Protein AF-A0A1Q6NM88-F1 (afdb_monomer_lite)

Radius of gyration: 22.65 Å; chains: 1; bounding box: 37×30×75 Å

Structure (mmCIF, N/CA/C/O backbone):
data_AF-A0A1Q6NM88-F1
#
_entry.id   AF-A0A1Q6NM88-F1
#
loop_
_atom_site.group_PDB
_atom_site.id
_atom_site.type_symbol
_atom_site.label_atom_id
_atom_site.label_alt_id
_atom_site.label_comp_id
_atom_site.label_asym_id
_atom_site.label_entity_id
_atom_site.label_seq_id
_atom_site.pdbx_PDB_ins_code
_atom_site.Cartn_x
_atom_site.Cartn_y
_atom_site.Cartn_z
_atom_site.occupancy
_atom_site.B_iso_or_equiv
_atom_site.auth_seq_id
_atom_site.auth_comp_id
_atom_site.auth_asym_id
_atom_site.auth_atom_id
_atom_site.pdbx_PDB_model_num
ATOM 1 N N . MET A 1 1 ? -10.545 11.711 -58.986 1.00 43.84 1 MET A N 1
ATOM 2 C CA . MET A 1 1 ? -9.332 12.213 -58.311 1.00 43.84 1 MET A CA 1
ATOM 3 C C . MET A 1 1 ? -8.684 11.013 -57.651 1.00 43.84 1 MET A C 1
ATOM 5 O O . MET A 1 1 ? -9.220 10.529 -56.665 1.00 43.84 1 MET A O 1
ATOM 9 N N . ALA A 1 2 ? -7.663 10.435 -58.279 1.00 48.69 2 ALA A N 1
ATOM 10 C CA . ALA A 1 2 ? -6.911 9.325 -57.704 1.00 48.69 2 ALA A CA 1
ATOM 11 C C . ALA A 1 2 ? -5.689 9.919 -56.998 1.00 48.69 2 ALA A C 1
ATOM 13 O O . ALA A 1 2 ? -5.037 10.795 -57.564 1.00 48.69 2 ALA A O 1
ATOM 14 N N . PHE A 1 3 ? -5.454 9.506 -55.753 1.00 45.25 3 PHE A N 1
ATOM 15 C CA . PHE A 1 3 ? -4.292 9.922 -54.975 1.00 45.25 3 PHE A CA 1
ATOM 16 C C . PHE A 1 3 ? -3.018 9.423 -55.668 1.00 45.25 3 PHE A C 1
ATOM 18 O O . PHE A 1 3 ? -2.878 8.229 -55.932 1.00 45.25 3 PHE A O 1
ATOM 25 N N . ASP A 1 4 ? -2.130 10.360 -55.990 1.00 56.09 4 ASP A N 1
ATOM 26 C CA . ASP A 1 4 ? -0.822 10.113 -56.587 1.00 56.09 4 ASP A CA 1
ATOM 27 C C . ASP A 1 4 ? 0.156 9.667 -55.490 1.00 56.09 4 ASP A C 1
ATOM 29 O O . ASP A 1 4 ? 0.462 10.413 -54.557 1.00 56.09 4 ASP A O 1
ATOM 33 N N . TRP A 1 5 ? 0.583 8.412 -55.573 1.00 47.09 5 TRP A N 1
ATOM 34 C CA . TRP A 1 5 ? 1.461 7.755 -54.609 1.00 47.09 5 TRP A CA 1
ATOM 35 C C . TRP A 1 5 ? 2.950 7.993 -54.908 1.00 47.09 5 TRP A C 1
ATOM 37 O O . TRP A 1 5 ? 3.785 7.700 -54.053 1.00 47.09 5 TRP A O 1
ATOM 47 N N . GLU A 1 6 ? 3.305 8.547 -56.073 1.00 53.25 6 GLU A N 1
ATOM 48 C CA . GLU A 1 6 ? 4.707 8.656 -56.502 1.00 53.25 6 GLU A CA 1
ATOM 49 C C . GLU A 1 6 ? 5.441 9.849 -55.865 1.00 53.25 6 GLU A C 1
ATOM 51 O O . GLU A 1 6 ? 6.661 9.819 -55.717 1.00 53.25 6 GLU A O 1
ATOM 56 N N . HIS A 1 7 ? 4.717 10.870 -55.395 1.00 50.09 7 HIS A N 1
ATOM 57 C CA . HIS A 1 7 ? 5.330 12.120 -54.923 1.00 50.09 7 HIS A CA 1
ATOM 58 C C . HIS A 1 7 ? 5.562 12.235 -53.404 1.00 50.09 7 HIS A C 1
ATOM 60 O O . HIS A 1 7 ? 6.208 13.188 -52.974 1.00 50.09 7 HIS A O 1
ATOM 66 N N . ASN A 1 8 ? 5.095 11.291 -52.575 1.00 46.47 8 ASN A N 1
ATOM 67 C CA . ASN A 1 8 ? 5.190 11.404 -51.102 1.00 46.47 8 ASN A CA 1
ATOM 68 C C . ASN A 1 8 ? 6.213 10.465 -50.434 1.00 46.47 8 ASN A C 1
ATOM 70 O O . ASN A 1 8 ? 6.366 10.483 -49.215 1.00 46.47 8 ASN A O 1
ATOM 74 N N . LEU A 1 9 ? 6.956 9.673 -51.213 1.00 49.78 9 LEU A N 1
ATOM 75 C CA . LEU A 1 9 ? 7.980 8.743 -50.709 1.00 49.78 9 LEU A CA 1
ATOM 76 C C . LEU A 1 9 ? 9.415 9.285 -50.872 1.00 49.78 9 LEU A C 1
ATOM 78 O O . LEU A 1 9 ? 10.373 8.526 -50.970 1.00 49.78 9 LEU A O 1
ATOM 82 N N . GLY A 1 10 ? 9.582 10.610 -50.906 1.00 47.00 10 GLY A N 1
ATOM 83 C CA . GLY A 1 10 ? 10.862 11.248 -51.229 1.00 47.00 10 GLY A CA 1
ATOM 84 C C . GLY A 1 10 ? 11.909 11.304 -50.110 1.00 47.00 10 GLY A C 1
ATOM 85 O O . GLY A 1 10 ? 13.062 11.594 -50.406 1.00 47.00 10 GLY A O 1
ATOM 86 N N . HIS A 1 11 ? 11.569 11.052 -48.839 1.00 45.12 11 HIS A N 1
ATOM 87 C CA . HIS A 1 11 ? 12.506 11.327 -47.730 1.00 45.12 11 HIS A CA 1
ATOM 88 C C . HIS A 1 11 ? 12.452 10.369 -46.534 1.00 45.12 11 HIS A C 1
ATOM 90 O O . HIS A 1 11 ? 12.962 10.688 -45.462 1.00 45.12 11 HIS A O 1
ATOM 96 N N . HIS A 1 12 ? 11.911 9.166 -46.699 1.00 46.38 12 HIS A N 1
ATOM 97 C CA . HIS A 1 12 ? 12.031 8.139 -45.670 1.00 46.38 12 HIS A CA 1
ATOM 98 C C . HIS A 1 12 ? 12.703 6.917 -46.282 1.00 46.38 12 HIS A C 1
ATOM 100 O O . HIS A 1 12 ? 12.124 6.258 -47.138 1.00 46.38 12 HIS A O 1
ATOM 106 N N . LYS A 1 13 ? 13.940 6.619 -45.860 1.00 48.19 13 LYS A N 1
ATOM 107 C CA . LYS A 1 13 ? 14.541 5.297 -46.062 1.00 48.19 13 LYS A CA 1
ATOM 108 C C . LYS A 1 13 ? 13.636 4.288 -45.362 1.00 48.19 13 LYS A C 1
ATOM 110 O O . LYS A 1 13 ? 13.771 4.059 -44.165 1.00 48.19 13 LYS A O 1
ATOM 115 N N . THR A 1 14 ? 12.676 3.752 -46.103 1.00 46.69 14 THR A N 1
ATOM 116 C CA . THR A 1 14 ? 11.708 2.792 -45.601 1.00 46.69 14 THR A CA 1
ATOM 117 C C . THR A 1 14 ? 12.459 1.503 -45.297 1.00 46.69 14 THR A C 1
ATOM 119 O O . THR A 1 14 ? 12.838 0.762 -46.202 1.00 46.69 14 THR A O 1
ATOM 122 N N . TYR A 1 15 ? 12.709 1.244 -44.016 1.00 48.69 15 TYR A N 1
ATOM 123 C CA . TYR A 1 15 ? 12.990 -0.106 -43.547 1.00 48.69 15 TYR A CA 1
ATOM 124 C C . TYR A 1 15 ? 11.697 -0.910 -43.720 1.00 48.69 15 TYR A C 1
ATOM 126 O O . TYR A 1 15 ? 10.848 -0.937 -42.836 1.00 48.69 15 TYR A O 1
ATOM 134 N N . ILE A 1 16 ? 11.505 -1.506 -44.900 1.00 50.78 16 ILE A N 1
ATOM 135 C CA . ILE A 1 16 ? 10.441 -2.487 -45.123 1.00 50.78 16 ILE A CA 1
ATOM 136 C C . ILE A 1 16 ? 10.981 -3.825 -44.623 1.00 50.78 16 ILE A C 1
ATOM 138 O O . ILE A 1 16 ? 11.694 -4.533 -45.331 1.00 50.78 16 ILE A O 1
ATOM 142 N N . GLY A 1 17 ? 10.689 -4.126 -43.366 1.00 58.56 17 GLY A N 1
ATOM 143 C CA . GLY A 1 17 ? 10.960 -5.405 -42.729 1.00 58.56 17 GLY A CA 1
ATOM 144 C C . GLY A 1 17 ? 10.157 -5.490 -41.442 1.00 58.56 17 GLY A C 1
ATOM 145 O O . GLY A 1 17 ? 9.979 -4.466 -40.775 1.00 58.56 17 GLY A O 1
ATOM 146 N N . ASP A 1 18 ? 9.662 -6.685 -41.123 1.00 57.59 18 ASP A N 1
ATOM 147 C CA . ASP A 1 18 ? 8.929 -6.946 -39.887 1.00 57.59 18 ASP A CA 1
ATOM 148 C C . ASP A 1 18 ? 9.727 -6.402 -38.696 1.00 57.59 18 ASP A C 1
ATOM 150 O O . ASP A 1 18 ? 10.872 -6.790 -38.459 1.00 57.59 18 ASP A O 1
ATOM 154 N N . GLN A 1 19 ? 9.139 -5.449 -37.977 1.00 52.50 19 GLN A N 1
ATOM 155 C CA . GLN A 1 19 ? 9.724 -4.907 -36.759 1.00 52.50 19 GLN A CA 1
ATOM 156 C C . GLN A 1 19 ? 9.223 -5.754 -35.594 1.00 52.50 19 GLN A C 1
ATOM 158 O O . GLN A 1 19 ? 8.031 -5.764 -35.287 1.00 52.50 19 GLN A O 1
ATOM 163 N N . THR A 1 20 ? 10.124 -6.474 -34.936 1.00 53.50 20 THR A N 1
ATOM 164 C CA . THR A 1 20 ? 9.821 -7.082 -33.641 1.00 53.50 20 THR A CA 1
ATOM 165 C C . THR A 1 20 ? 9.987 -6.009 -32.573 1.00 53.50 20 THR A C 1
ATOM 167 O O . THR A 1 20 ? 11.103 -5.636 -32.220 1.00 53.50 20 THR A O 1
ATOM 170 N N . LEU A 1 21 ? 8.865 -5.482 -32.091 1.00 40.69 21 LEU A N 1
ATOM 171 C CA . LEU A 1 21 ? 8.834 -4.651 -30.894 1.00 40.69 21 LEU A CA 1
ATOM 172 C C . LEU A 1 21 ? 8.980 -5.567 -29.677 1.00 40.69 21 LEU A C 1
ATOM 174 O O . LEU A 1 21 ? 8.228 -6.528 -29.523 1.00 40.69 21 LEU A O 1
ATOM 178 N N . TYR A 1 22 ? 9.943 -5.260 -28.819 1.00 35.41 22 TYR A N 1
ATOM 179 C CA . TYR A 1 22 ? 10.048 -5.849 -27.491 1.00 35.41 22 TYR A CA 1
ATOM 180 C C . TYR A 1 22 ? 9.454 -4.849 -26.504 1.00 35.41 22 TYR A C 1
ATOM 182 O O . TYR A 1 22 ? 9.759 -3.659 -26.586 1.00 35.41 22 TYR A O 1
ATOM 190 N N . ALA A 1 23 ? 8.597 -5.313 -25.595 1.00 31.55 23 ALA A N 1
ATOM 191 C CA . ALA A 1 23 ? 8.182 -4.483 -24.474 1.00 31.55 23 ALA A CA 1
ATOM 192 C C . ALA A 1 23 ? 9.422 -4.181 -23.619 1.00 31.55 23 ALA A C 1
ATOM 194 O O . ALA A 1 23 ? 10.122 -5.100 -23.189 1.00 31.55 23 ALA A O 1
ATOM 195 N N . TYR A 1 24 ? 9.715 -2.897 -23.442 1.00 36.69 24 TYR A N 1
ATOM 196 C CA . TYR A 1 24 ? 10.705 -2.410 -22.495 1.00 36.69 24 TYR A CA 1
ATOM 197 C C . TYR A 1 24 ? 9.939 -2.020 -21.236 1.00 36.69 24 TYR A C 1
ATOM 199 O O . TYR A 1 24 ? 9.094 -1.130 -21.291 1.00 36.69 24 TYR A O 1
ATOM 207 N N . PHE A 1 25 ? 10.178 -2.741 -20.147 1.00 47.09 25 PHE A N 1
ATOM 208 C CA . PHE A 1 25 ? 9.634 -2.402 -18.840 1.00 47.09 25 PHE A CA 1
ATOM 209 C C . PHE A 1 25 ? 10.744 -1.672 -18.091 1.00 47.09 25 PHE A C 1
ATOM 211 O O . PHE A 1 25 ? 11.815 -2.244 -17.881 1.00 47.09 25 PHE A O 1
ATOM 218 N N . GLU A 1 26 ? 10.521 -0.403 -17.758 1.00 52.62 26 GLU A N 1
ATOM 219 C CA . GLU A 1 26 ? 11.322 0.244 -16.722 1.00 52.62 26 GLU A CA 1
ATOM 220 C C . GLU A 1 26 ? 10.990 -0.418 -15.382 1.00 52.62 26 GLU A C 1
ATOM 222 O O . GLU A 1 26 ? 9.891 -0.945 -15.207 1.00 52.62 26 GLU A O 1
ATOM 227 N N . ASP A 1 27 ? 11.967 -0.469 -14.477 1.00 59.84 27 ASP A N 1
ATOM 228 C CA . ASP A 1 27 ? 11.880 -1.121 -13.165 1.00 59.84 27 ASP A CA 1
ATOM 229 C C . ASP A 1 27 ? 10.844 -0.401 -12.263 1.00 59.84 27 ASP A C 1
ATOM 231 O O . ASP A 1 27 ? 11.199 0.316 -11.330 1.00 59.84 27 ASP A O 1
ATOM 235 N N . GLY A 1 28 ? 9.553 -0.557 -12.558 1.00 69.31 28 GLY A N 1
ATOM 236 C CA . GLY A 1 28 ? 8.445 -0.049 -11.755 1.00 69.31 28 GLY A CA 1
ATOM 237 C C . GLY A 1 28 ? 8.198 -0.930 -10.531 1.00 69.31 28 GLY A C 1
ATOM 238 O O . GLY A 1 28 ? 8.380 -2.150 -10.570 1.00 69.31 28 GLY A O 1
ATOM 239 N N . PHE A 1 29 ? 7.767 -0.325 -9.424 1.00 83.62 29 PHE A N 1
ATOM 240 C CA . PHE A 1 29 ? 7.399 -1.071 -8.221 1.00 83.62 29 PHE A CA 1
ATOM 241 C C . PHE A 1 29 ? 5.922 -1.422 -8.271 1.00 83.62 29 PHE A C 1
ATOM 243 O O . PHE A 1 29 ? 5.076 -0.561 -8.474 1.00 83.62 29 PHE A O 1
ATOM 250 N N . THR A 1 30 ? 5.589 -2.682 -8.044 1.00 89.00 30 THR A N 1
ATOM 251 C CA . THR A 1 30 ? 4.203 -3.098 -7.860 1.00 89.00 30 THR A CA 1
ATOM 252 C C . THR A 1 30 ? 3.840 -2.979 -6.386 1.00 89.00 30 THR A C 1
ATOM 254 O O . THR A 1 30 ? 4.553 -3.484 -5.524 1.00 89.00 30 THR A O 1
ATOM 257 N N . VAL A 1 31 ? 2.730 -2.314 -6.089 1.00 91.31 31 VAL A N 1
ATOM 258 C CA . VAL A 1 31 ? 2.167 -2.172 -4.748 1.00 91.31 31 VAL A CA 1
ATOM 259 C C . VAL A 1 31 ? 0.852 -2.928 -4.676 1.00 91.31 31 VAL A C 1
ATOM 261 O O . VAL A 1 31 ? -0.074 -2.650 -5.436 1.00 91.31 31 VAL A O 1
ATOM 264 N N . THR A 1 32 ? 0.760 -3.857 -3.730 1.00 93.50 32 THR A N 1
ATOM 265 C CA . THR A 1 32 ? -0.469 -4.587 -3.410 1.00 93.50 32 THR A CA 1
ATOM 266 C C . THR A 1 32 ? -1.097 -4.032 -2.132 1.00 93.50 32 THR A C 1
ATOM 268 O O . THR A 1 32 ? -0.465 -3.997 -1.071 1.00 93.50 32 THR A O 1
ATOM 271 N N . PHE A 1 33 ? -2.363 -3.633 -2.214 1.00 94.56 33 PHE A N 1
ATOM 272 C CA . PHE A 1 33 ? -3.134 -3.016 -1.139 1.00 94.56 33 PHE A CA 1
ATOM 273 C C . PHE A 1 33 ? -3.976 -4.044 -0.376 1.00 94.56 33 PHE A C 1
ATOM 275 O O . PHE A 1 33 ? -5.120 -4.350 -0.716 1.00 94.56 33 PHE A O 1
ATOM 282 N N . ASN A 1 34 ? -3.448 -4.542 0.739 1.00 96.00 34 ASN A N 1
ATOM 283 C CA . ASN A 1 34 ? -4.172 -5.457 1.613 1.00 96.00 34 ASN A CA 1
ATOM 284 C C . ASN A 1 34 ? -5.061 -4.673 2.587 1.00 96.00 34 ASN A C 1
ATOM 286 O O . ASN A 1 34 ? -4.607 -4.142 3.602 1.00 96.00 34 ASN A O 1
ATOM 290 N N . SER A 1 35 ? -6.372 -4.661 2.340 1.00 93.81 35 SER A N 1
ATOM 291 C CA . SER A 1 35 ? -7.343 -3.921 3.167 1.00 93.81 35 SER A CA 1
ATOM 292 C C . SER A 1 35 ? -7.503 -4.436 4.614 1.00 93.81 35 SER A C 1
ATOM 294 O O . SER A 1 35 ? -8.268 -3.856 5.386 1.00 93.81 35 SER A O 1
ATOM 296 N N . ASN A 1 36 ? -6.815 -5.513 5.020 1.00 94.31 36 ASN A N 1
ATOM 297 C CA . ASN A 1 36 ? -6.794 -6.036 6.397 1.00 94.31 36 ASN A CA 1
ATOM 298 C C . ASN A 1 36 ? -8.190 -6.184 7.039 1.00 94.31 36 ASN A C 1
ATOM 300 O O . ASN A 1 36 ? -8.475 -5.684 8.133 1.00 94.31 36 ASN A O 1
ATOM 304 N N . GLY A 1 37 ? -9.091 -6.866 6.331 1.00 91.12 37 GLY A N 1
ATOM 305 C CA . GLY A 1 37 ? -10.479 -7.073 6.759 1.00 91.12 37 GLY A CA 1
ATOM 306 C C . GLY A 1 37 ? -11.430 -5.914 6.436 1.00 91.12 37 GLY A C 1
ATOM 307 O O . GLY A 1 37 ? -12.597 -5.976 6.815 1.00 91.12 37 GLY A O 1
ATOM 308 N N . GLY A 1 38 ? -10.950 -4.868 5.760 1.00 92.50 38 GLY A N 1
ATOM 309 C CA . GLY A 1 38 ? -11.774 -3.917 5.015 1.00 92.50 38 GLY A CA 1
ATOM 310 C C . GLY A 1 38 ? -11.931 -4.315 3.544 1.00 92.50 38 GLY A C 1
ATOM 311 O O . GLY A 1 38 ? -11.610 -5.437 3.151 1.00 92.50 38 GLY A O 1
ATOM 312 N N . ARG A 1 39 ? -12.393 -3.364 2.732 1.00 94.19 39 ARG A N 1
ATOM 313 C CA . ARG A 1 39 ? -12.501 -3.465 1.270 1.00 94.19 39 ARG A CA 1
ATOM 314 C C . ARG A 1 39 ? -12.031 -2.171 0.609 1.00 94.19 39 ARG A C 1
ATOM 316 O O . ARG A 1 39 ? -12.358 -1.095 1.114 1.00 94.19 39 ARG A O 1
ATOM 323 N N . LEU A 1 40 ? -11.321 -2.272 -0.511 1.00 92.12 40 LEU A N 1
ATOM 324 C CA . LEU A 1 40 ? -11.070 -1.127 -1.385 1.00 92.12 40 LEU A CA 1
ATOM 325 C C . LEU A 1 40 ? -12.379 -0.643 -2.024 1.00 92.12 40 LEU A C 1
ATOM 327 O O . LEU A 1 40 ? -13.395 -1.353 -2.026 1.00 92.12 40 LEU A O 1
ATOM 331 N N . LYS A 1 41 ? -12.369 0.589 -2.534 1.00 90.38 41 LYS A N 1
ATOM 332 C CA . LYS A 1 41 ? -13.464 1.092 -3.368 1.00 90.38 41 LYS A CA 1
ATOM 333 C C . LYS A 1 41 ? -13.425 0.395 -4.729 1.00 90.38 41 LYS A C 1
ATOM 335 O O . LYS A 1 41 ? -12.396 -0.136 -5.124 1.00 90.38 41 LYS A O 1
ATOM 340 N N . ALA A 1 42 ? -14.547 0.374 -5.444 1.00 83.25 42 ALA A N 1
ATOM 341 C CA . ALA A 1 42 ? -14.650 -0.378 -6.699 1.00 83.25 42 ALA A CA 1
ATOM 342 C C . ALA A 1 42 ? -13.738 0.179 -7.809 1.00 83.25 42 ALA A C 1
ATOM 344 O O . ALA A 1 42 ? -13.361 -0.544 -8.727 1.00 83.25 42 ALA A O 1
ATOM 345 N N . GLU A 1 43 ? -13.419 1.465 -7.723 1.00 87.12 43 GLU A N 1
ATOM 346 C CA . GLU A 1 43 ? -12.521 2.197 -8.608 1.00 87.12 43 GLU A CA 1
ATOM 347 C C . GLU A 1 43 ? -11.028 1.994 -8.298 1.00 87.12 43 GLU A C 1
ATOM 349 O O . GLU A 1 43 ? -10.196 2.264 -9.165 1.00 87.12 43 GLU A O 1
ATOM 354 N N . ASP A 1 44 ? -10.689 1.502 -7.103 1.00 86.31 44 ASP A N 1
ATOM 355 C CA . ASP A 1 44 ? -9.307 1.322 -6.664 1.00 86.31 44 ASP A CA 1
ATOM 356 C C . ASP A 1 44 ? -8.857 -0.128 -6.908 1.00 86.31 44 ASP A C 1
ATOM 358 O O . ASP A 1 44 ? -9.466 -1.056 -6.369 1.00 86.31 44 ASP A O 1
ATOM 362 N N . PRO A 1 45 ? -7.802 -0.364 -7.708 1.00 86.31 45 PRO A N 1
ATOM 363 C CA . PRO A 1 45 ? -7.299 -1.711 -7.929 1.00 86.31 45 PRO A CA 1
ATOM 364 C C . PRO A 1 45 ? -6.547 -2.230 -6.696 1.00 86.31 45 PRO A C 1
ATOM 366 O O . PRO A 1 45 ? -5.822 -1.485 -6.038 1.00 86.31 45 PRO A O 1
ATOM 369 N N . ASP A 1 46 ? -6.649 -3.538 -6.439 1.00 86.75 46 ASP A N 1
ATOM 370 C CA . ASP A 1 46 ? -5.889 -4.211 -5.372 1.00 86.75 46 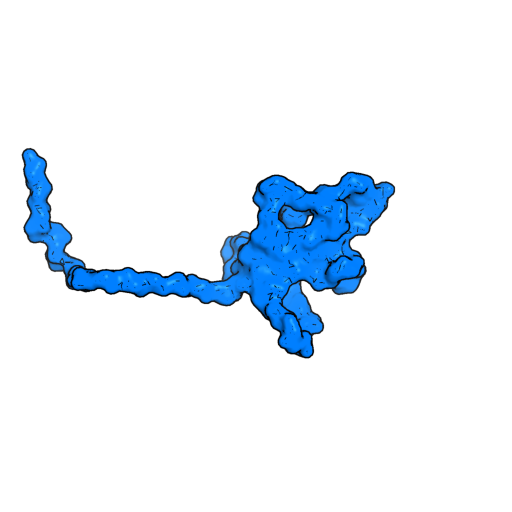ASP A CA 1
ATOM 371 C C . ASP A 1 46 ? -4.371 -4.153 -5.603 1.00 86.75 46 ASP A C 1
ATOM 373 O O . ASP A 1 46 ? -3.596 -4.239 -4.654 1.00 86.75 46 ASP A O 1
ATOM 377 N N . VAL A 1 47 ? -3.943 -4.019 -6.862 1.00 88.75 47 VAL A N 1
ATOM 378 C CA . VAL A 1 47 ? -2.539 -3.984 -7.279 1.00 88.75 47 VAL A CA 1
ATOM 379 C C . VAL A 1 47 ? -2.320 -2.801 -8.215 1.00 88.75 47 VAL A C 1
ATOM 381 O O . VAL A 1 47 ? -3.090 -2.601 -9.156 1.00 88.75 47 VAL A O 1
ATOM 384 N N . ARG A 1 48 ? -1.263 -2.025 -7.975 1.00 88.44 48 ARG A N 1
ATOM 385 C CA . ARG A 1 48 ? -0.907 -0.846 -8.770 1.00 88.44 48 ARG A CA 1
ATOM 386 C C . ARG A 1 48 ? 0.592 -0.799 -9.031 1.00 88.44 48 ARG A C 1
ATOM 388 O O . ARG A 1 48 ? 1.381 -1.020 -8.122 1.00 88.44 48 ARG A O 1
ATOM 395 N N . GLU A 1 49 ? 0.974 -0.445 -10.250 1.00 86.50 49 GLU A N 1
ATOM 396 C CA . GLU A 1 49 ? 2.356 -0.084 -10.573 1.00 86.50 49 GLU A CA 1
ATOM 397 C C . GLU A 1 49 ? 2.624 1.372 -10.164 1.00 86.50 49 GLU A C 1
ATOM 399 O O . GLU A 1 49 ? 1.812 2.264 -10.423 1.00 86.50 49 GLU A O 1
ATOM 404 N N . ILE A 1 50 ? 3.749 1.596 -9.494 1.00 85.06 50 ILE A N 1
ATOM 405 C CA . ILE A 1 50 ? 4.222 2.888 -9.012 1.00 85.06 50 ILE A CA 1
ATOM 406 C C . ILE A 1 50 ? 5.526 3.219 -9.722 1.00 85.06 50 ILE A C 1
ATOM 408 O O . ILE A 1 50 ? 6.513 2.482 -9.621 1.00 85.06 50 ILE A O 1
ATOM 412 N N . ASP A 1 51 ? 5.515 4.365 -10.391 1.00 80.31 51 ASP A N 1
ATOM 413 C CA . ASP A 1 51 ? 6.710 4.989 -10.930 1.00 80.31 51 ASP A CA 1
ATOM 414 C C . ASP A 1 51 ? 7.371 5.862 -9.855 1.00 80.31 51 ASP A C 1
ATOM 416 O O . ASP A 1 51 ? 6.720 6.681 -9.202 1.00 80.31 51 ASP A O 1
ATOM 420 N N . THR A 1 52 ? 8.671 5.668 -9.642 1.00 75.75 52 THR A N 1
ATOM 421 C CA . THR A 1 52 ? 9.473 6.455 -8.691 1.00 75.75 52 THR A CA 1
ATOM 422 C C . THR A 1 52 ? 10.340 7.518 -9.355 1.00 75.75 52 THR A C 1
ATOM 424 O O . THR A 1 52 ? 11.015 8.264 -8.646 1.00 75.75 52 THR A O 1
ATOM 427 N N . THR A 1 53 ? 10.368 7.566 -10.688 1.00 68.38 53 THR A N 1
ATOM 428 C CA . THR A 1 53 ? 11.212 8.475 -11.474 1.00 68.38 53 THR A CA 1
ATOM 429 C C . THR A 1 53 ? 10.586 9.862 -11.658 1.00 68.38 53 THR A C 1
ATOM 431 O O . THR A 1 53 ? 11.316 10.845 -11.776 1.00 68.38 53 THR A O 1
ATOM 434 N N . ASP A 1 54 ? 9.263 9.974 -11.513 1.00 63.59 54 ASP A N 1
ATOM 435 C CA . ASP A 1 54 ? 8.492 11.204 -11.746 1.00 63.59 54 ASP A CA 1
ATOM 436 C C . ASP A 1 54 ? 8.347 12.136 -10.517 1.00 63.59 54 ASP A C 1
ATOM 438 O O . ASP A 1 54 ? 7.323 12.804 -10.333 1.00 63.59 54 ASP A O 1
ATOM 442 N N . TYR A 1 55 ? 9.364 12.224 -9.646 1.00 56.25 55 TYR A N 1
ATOM 443 C CA . TYR A 1 55 ? 9.326 13.171 -8.514 1.00 56.25 55 TYR A CA 1
ATOM 444 C C . TYR A 1 55 ? 9.295 14.640 -8.980 1.00 56.25 55 TYR A C 1
ATOM 446 O O . TYR A 1 55 ? 8.673 15.477 -8.328 1.00 56.25 55 TYR A O 1
ATOM 454 N N . GLU A 1 56 ? 9.946 14.972 -10.101 1.00 55.84 56 GLU A N 1
ATOM 455 C CA . GLU A 1 56 ? 10.056 16.366 -10.561 1.00 55.84 56 GLU A CA 1
ATOM 456 C C . GLU A 1 56 ? 8.745 16.932 -11.136 1.00 55.84 56 GLU A C 1
ATOM 458 O O . GLU A 1 56 ? 8.533 18.145 -11.072 1.00 55.84 56 GLU A O 1
ATOM 463 N N . ASP A 1 57 ? 7.834 16.070 -11.601 1.00 61.09 57 ASP A N 1
ATOM 464 C CA . ASP A 1 57 ? 6.578 16.470 -12.249 1.00 61.09 57 ASP A CA 1
ATOM 465 C C . ASP A 1 57 ? 5.332 16.325 -11.346 1.00 61.09 57 ASP A C 1
ATOM 467 O O . ASP A 1 57 ? 4.213 16.574 -11.799 1.00 61.09 57 ASP A O 1
ATOM 471 N N . ASN A 1 58 ? 5.493 15.972 -10.058 1.00 64.69 58 ASN A N 1
ATOM 472 C CA . ASN A 1 58 ? 4.388 15.685 -9.119 1.00 64.69 58 ASN A CA 1
ATOM 473 C C . ASN A 1 58 ? 3.390 14.628 -9.645 1.00 64.69 58 ASN A C 1
ATOM 475 O O . ASN A 1 58 ? 2.202 14.673 -9.322 1.00 64.69 58 ASN A O 1
ATOM 479 N N . LEU A 1 59 ? 3.850 13.683 -10.468 1.00 73.50 59 LEU A N 1
ATOM 480 C CA . LEU A 1 59 ? 3.010 12.602 -11.002 1.00 73.50 59 LEU A CA 1
ATOM 481 C C . LEU A 1 59 ? 3.038 11.347 -10.121 1.00 73.50 59 LEU A C 1
ATOM 483 O O . LEU A 1 59 ? 2.367 10.362 -10.431 1.00 73.50 59 LEU A O 1
ATOM 487 N N . PHE A 1 60 ? 3.791 11.384 -9.017 1.00 84.19 60 PHE A N 1
ATOM 488 C CA . PHE A 1 60 ? 3.845 10.287 -8.063 1.00 84.19 60 PHE A CA 1
ATOM 489 C C . PHE A 1 60 ? 2.447 9.972 -7.524 1.00 84.19 60 PHE A C 1
ATOM 491 O O . PHE A 1 60 ? 1.714 10.853 -7.074 1.00 84.19 60 PHE A O 1
ATOM 498 N N . PHE A 1 61 ? 2.080 8.693 -7.555 1.00 87.25 61 PHE A N 1
ATOM 499 C CA . PHE A 1 61 ? 0.802 8.255 -7.019 1.00 87.25 61 PHE A CA 1
ATOM 500 C C . PHE A 1 61 ? 0.840 8.241 -5.488 1.00 87.25 61 PHE A C 1
ATOM 502 O O . PHE A 1 61 ? 1.515 7.405 -4.881 1.00 87.25 61 PHE A O 1
ATOM 509 N N . ASP A 1 62 ? 0.063 9.126 -4.870 1.00 90.94 62 ASP A N 1
ATOM 510 C CA . ASP A 1 62 ? -0.108 9.145 -3.425 1.00 90.94 62 ASP A CA 1
ATOM 511 C C . ASP A 1 62 ? -0.985 7.968 -2.962 1.00 90.94 62 ASP A C 1
ATOM 513 O O . ASP A 1 62 ? -2.208 7.941 -3.122 1.00 90.94 62 ASP A O 1
ATOM 517 N N . ILE A 1 63 ? -0.352 6.984 -2.319 1.00 92.00 63 ILE A N 1
ATOM 518 C CA . ILE A 1 63 ? -1.044 5.821 -1.749 1.00 92.00 63 ILE A CA 1
ATOM 519 C C . ILE A 1 63 ? -2.055 6.200 -0.650 1.00 92.00 63 ILE A C 1
ATOM 521 O O . ILE A 1 63 ? -2.964 5.419 -0.362 1.00 92.00 63 ILE A O 1
ATOM 525 N N . GLY A 1 64 ? -1.925 7.383 -0.042 1.00 91.12 64 GLY A N 1
ATOM 526 C CA . GLY A 1 64 ? -2.852 7.929 0.948 1.00 91.12 64 GLY A CA 1
ATOM 527 C C . GLY A 1 64 ? -4.232 8.264 0.375 1.00 91.12 64 GLY A C 1
ATOM 528 O O . GLY A 1 64 ? -5.215 8.256 1.120 1.00 91.12 64 GLY A O 1
ATOM 529 N N . GLU A 1 65 ? -4.342 8.473 -0.940 1.00 91.00 65 GLU A N 1
ATOM 530 C CA . GLU A 1 65 ? -5.624 8.693 -1.622 1.00 91.00 65 GLU A CA 1
ATOM 531 C C . GLU A 1 65 ? -6.445 7.399 -1.763 1.00 91.00 65 GLU A C 1
ATOM 533 O O . GLU A 1 65 ? -7.681 7.437 -1.829 1.00 91.00 65 GLU A O 1
ATOM 538 N N . CYS A 1 66 ? -5.777 6.240 -1.730 1.00 92.12 66 CYS A N 1
ATOM 539 C CA . CYS A 1 66 ? -6.418 4.930 -1.721 1.00 92.12 66 CYS A CA 1
ATOM 540 C C . CYS A 1 66 ? -6.942 4.616 -0.311 1.00 92.12 66 CYS A C 1
ATOM 542 O O . CYS A 1 66 ? -6.232 4.078 0.541 1.00 92.12 66 CYS A O 1
ATOM 544 N N . ILE A 1 67 ? -8.198 4.986 -0.050 1.00 94.12 67 ILE A N 1
ATOM 545 C CA . ILE A 1 67 ? -8.825 4.875 1.276 1.00 94.12 67 ILE A CA 1
ATOM 546 C C . ILE A 1 67 ? -9.823 3.703 1.290 1.00 94.12 67 ILE A C 1
ATOM 548 O O . ILE A 1 67 ? -10.947 3.859 0.790 1.00 94.12 67 ILE A O 1
ATOM 552 N N . PRO A 1 68 ? -9.471 2.547 1.890 1.00 94.62 68 PRO A N 1
ATOM 553 C CA . PRO A 1 68 ? -10.399 1.436 2.062 1.00 94.62 68 PRO A CA 1
ATOM 554 C C . PRO A 1 68 ? -11.523 1.778 3.045 1.00 94.62 68 PRO A C 1
ATOM 556 O O . PRO A 1 68 ? -11.440 2.705 3.852 1.00 94.62 68 PRO A O 1
ATOM 559 N N . VAL A 1 69 ? -12.564 0.945 3.047 1.00 95.50 69 VAL A N 1
ATOM 560 C CA . VAL A 1 69 ? -13.698 1.036 3.974 1.00 95.50 69 VAL A CA 1
ATOM 561 C C . VAL A 1 69 ? -13.815 -0.233 4.812 1.00 95.50 69 VAL A C 1
ATOM 563 O O . VAL A 1 69 ? -13.738 -1.350 4.297 1.00 95.50 69 VAL A O 1
ATOM 566 N N . ARG A 1 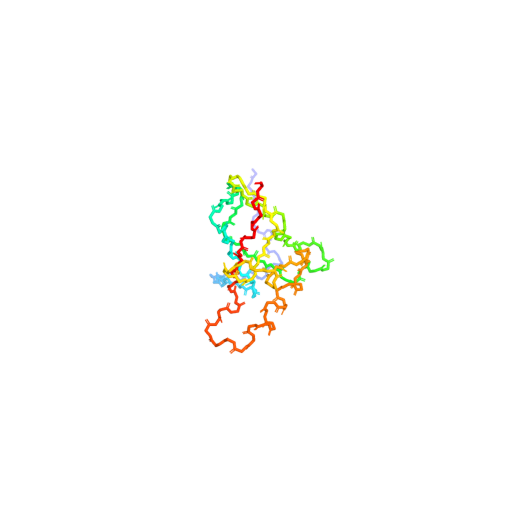70 ? -14.070 -0.065 6.112 1.00 96.00 70 ARG A N 1
ATOM 567 C CA . ARG A 1 70 ? -14.376 -1.151 7.048 1.00 96.00 70 ARG A CA 1
ATOM 568 C C . ARG A 1 70 ? -15.424 -0.688 8.060 1.00 96.00 70 ARG A C 1
ATOM 570 O O . ARG A 1 70 ? -15.233 0.315 8.735 1.00 96.00 70 ARG A O 1
ATOM 577 N N . GLU A 1 71 ? -16.533 -1.412 8.173 1.00 95.31 71 GLU A N 1
ATOM 578 C CA . GLU A 1 71 ? -17.649 -1.019 9.047 1.00 95.31 71 GLU A CA 1
ATOM 579 C C . GLU A 1 71 ? -17.243 -0.994 10.530 1.00 95.31 71 GLU A C 1
ATOM 581 O O . GLU A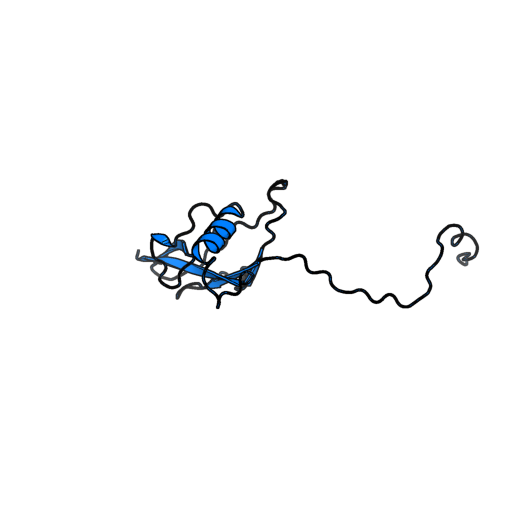 1 71 ? -16.730 -1.985 11.051 1.00 95.31 71 GLU A O 1
ATOM 586 N N . GLY A 1 72 ? -17.487 0.133 11.210 1.00 96.19 72 GLY A N 1
ATOM 587 C CA . GLY A 1 72 ? -17.143 0.341 12.625 1.00 96.19 72 GLY A CA 1
ATOM 588 C C . GLY A 1 72 ? -15.664 0.648 12.892 1.00 96.19 72 GLY A C 1
ATOM 589 O O . GLY A 1 72 ? -15.217 0.564 14.039 1.00 96.19 72 GLY A O 1
ATOM 590 N N . TYR A 1 73 ? -14.892 0.959 11.846 1.00 97.06 73 TYR A N 1
ATOM 591 C CA . TYR A 1 73 ? -13.481 1.310 11.949 1.00 97.06 73 TYR A CA 1
ATOM 592 C C . TYR A 1 73 ? -13.147 2.520 11.076 1.00 97.06 73 TYR A C 1
ATOM 594 O O . TYR A 1 73 ? -13.600 2.641 9.940 1.00 97.06 73 TYR A O 1
ATOM 602 N N . LYS A 1 74 ? -12.250 3.360 11.584 1.00 96.06 74 LYS A N 1
ATOM 603 C CA . LYS A 1 74 ? -11.608 4.442 10.849 1.00 96.06 74 LYS A CA 1
ATOM 604 C C . LYS A 1 74 ? -10.280 3.964 10.264 1.00 96.06 74 LYS A C 1
ATOM 606 O O . LYS A 1 74 ? -9.475 3.360 10.975 1.00 96.06 74 LYS A O 1
ATOM 611 N N . PHE A 1 75 ? -10.047 4.257 8.988 1.00 96.56 75 PHE A N 1
ATOM 612 C CA . PHE A 1 75 ? -8.752 4.047 8.343 1.00 96.56 75 PHE A CA 1
ATOM 613 C C . PHE A 1 75 ? -7.715 5.027 8.915 1.00 96.56 75 PHE A C 1
ATOM 615 O O . PHE A 1 75 ? -7.967 6.232 8.966 1.00 96.56 75 PHE A O 1
ATOM 622 N N . GLU A 1 76 ? -6.577 4.511 9.384 1.00 96.12 76 GLU A N 1
ATOM 623 C CA . GLU A 1 76 ? -5.471 5.322 9.921 1.00 96.12 76 GLU A CA 1
ATOM 624 C C . GLU A 1 76 ? -4.301 5.479 8.943 1.00 96.12 76 GLU A C 1
ATOM 626 O O . GLU A 1 76 ? -3.467 6.351 9.162 1.00 96.12 76 GLU A O 1
ATOM 631 N N . GLY A 1 77 ? -4.234 4.659 7.891 1.00 96.19 77 GLY A N 1
ATOM 632 C CA . GLY A 1 77 ? -3.168 4.700 6.891 1.00 96.19 77 GLY A CA 1
ATOM 633 C C . GLY A 1 77 ? -2.674 3.314 6.480 1.00 96.19 77 GLY A C 1
ATOM 634 O O . GLY A 1 77 ? -3.183 2.282 6.935 1.00 96.19 77 GLY A O 1
ATOM 635 N N . TRP A 1 78 ? -1.667 3.305 5.611 1.00 97.25 78 TRP A N 1
ATOM 636 C CA . TRP A 1 78 ? -1.028 2.095 5.099 1.00 97.25 78 TRP A CA 1
ATOM 637 C C . TRP A 1 78 ? 0.225 1.738 5.898 1.00 97.25 78 TRP A C 1
ATOM 639 O O . TRP A 1 78 ? 1.045 2.597 6.221 1.00 97.25 78 TRP A O 1
ATOM 649 N N . CYS A 1 79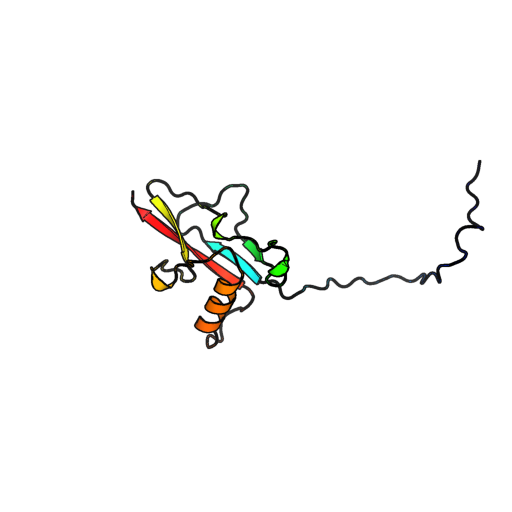 ? 0.382 0.452 6.200 1.00 96.00 79 CYS A N 1
ATOM 650 C CA . CYS A 1 79 ? 1.536 -0.098 6.897 1.00 96.00 79 CYS A CA 1
ATOM 651 C C . CYS A 1 79 ? 2.346 -1.040 6.002 1.00 96.00 79 CYS A C 1
ATOM 653 O O . CYS A 1 79 ? 1.782 -1.766 5.190 1.00 96.00 79 CYS A O 1
ATOM 655 N N . THR A 1 80 ? 3.659 -1.106 6.217 1.00 93.31 80 THR A N 1
ATOM 656 C CA . THR A 1 80 ? 4.579 -2.015 5.505 1.00 93.31 80 THR A CA 1
ATOM 657 C C . THR A 1 80 ? 4.627 -3.432 6.091 1.00 93.31 80 THR A C 1
ATOM 659 O O . THR A 1 80 ? 5.249 -4.328 5.519 1.00 93.31 80 THR A O 1
ATOM 662 N N . SER A 1 81 ? 3.996 -3.645 7.251 1.00 91.75 81 SER A N 1
ATOM 663 C CA . SER A 1 81 ? 3.948 -4.926 7.959 1.00 91.75 81 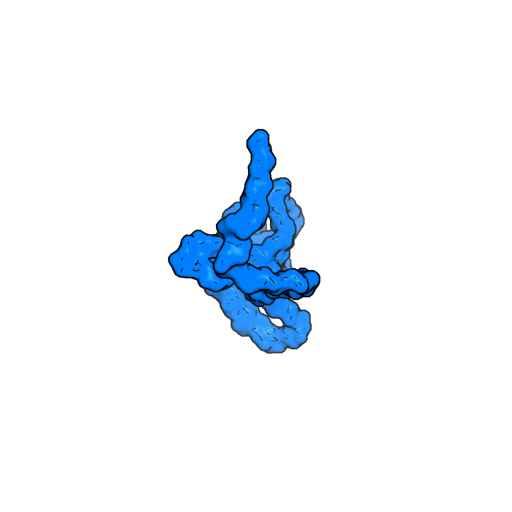SER A CA 1
ATOM 664 C C . SER A 1 81 ? 2.514 -5.460 8.038 1.00 91.75 81 SER A C 1
ATOM 666 O O . SER A 1 81 ? 1.603 -4.682 8.346 1.00 91.75 81 SER A O 1
ATOM 668 N N . PRO A 1 82 ? 2.301 -6.784 7.888 1.00 91.19 82 PRO A N 1
ATOM 669 C CA . PRO A 1 82 ? 0.987 -7.413 8.033 1.00 91.19 82 PRO A CA 1
ATOM 670 C C . PRO A 1 82 ? 0.289 -7.124 9.368 1.00 91.19 82 PRO A C 1
ATOM 672 O O . PRO A 1 82 ? -0.938 -7.071 9.431 1.00 91.19 82 PRO A O 1
ATOM 675 N N . SER A 1 83 ? 1.063 -6.918 10.439 1.00 92.31 83 SER A N 1
ATOM 676 C CA . SER A 1 83 ? 0.563 -6.583 11.781 1.00 92.31 83 SER A CA 1
ATOM 677 C C . SER A 1 83 ? -0.094 -5.203 11.875 1.00 92.31 83 SER A C 1
ATOM 679 O O . SER A 1 83 ? -0.787 -4.944 12.860 1.00 92.31 83 SER A O 1
ATOM 681 N N . ALA A 1 84 ? 0.129 -4.320 10.893 1.00 91.62 84 ALA A N 1
ATOM 682 C CA . ALA A 1 84 ? -0.326 -2.930 10.887 1.00 91.62 84 ALA A CA 1
ATOM 683 C C . ALA A 1 84 ? -0.039 -2.184 12.211 1.00 91.62 84 ALA A C 1
ATOM 685 O O . ALA A 1 84 ? -0.877 -1.458 12.762 1.00 91.62 84 ALA A O 1
ATOM 686 N N . ASP A 1 85 ? 1.156 -2.391 12.768 1.00 91.50 85 ASP A N 1
ATOM 687 C CA . ASP A 1 85 ? 1.614 -1.710 13.980 1.00 91.50 85 ASP A CA 1
ATOM 688 C C . ASP A 1 85 ? 1.997 -0.243 13.712 1.00 91.50 85 ASP A C 1
ATOM 690 O O . ASP A 1 85 ? 1.890 0.269 12.602 1.00 91.50 85 ASP A O 1
ATOM 694 N N . ALA A 1 86 ? 2.300 0.517 14.767 1.00 90.94 86 ALA A N 1
ATOM 695 C CA . ALA A 1 86 ? 2.631 1.937 14.617 1.00 90.94 86 ALA A CA 1
ATOM 696 C C . ALA A 1 86 ? 4.006 2.162 13.967 1.00 90.94 86 ALA A C 1
ATOM 698 O O . ALA A 1 86 ? 4.207 3.196 13.343 1.00 90.94 86 ALA A O 1
ATOM 699 N N . ASN A 1 87 ? 4.925 1.200 14.092 1.00 91.25 87 ASN A N 1
ATOM 700 C CA . ASN A 1 87 ? 6.284 1.321 13.564 1.00 91.25 87 ASN A CA 1
ATOM 701 C C . ASN A 1 87 ? 6.324 1.147 12.045 1.00 91.25 87 ASN A C 1
ATOM 703 O O . ASN A 1 87 ? 7.179 1.724 11.391 1.00 91.25 87 ASN A O 1
ATOM 707 N N . SER A 1 88 ? 5.395 0.367 11.495 1.00 93.06 88 SER A N 1
ATOM 708 C CA . SER A 1 88 ? 5.276 0.127 10.057 1.00 93.06 88 SER A CA 1
ATOM 709 C C . SER A 1 88 ? 4.373 1.127 9.332 1.00 93.06 88 SER A C 1
ATOM 711 O O . SER A 1 88 ? 4.204 0.998 8.124 1.00 93.06 88 SER A O 1
ATOM 713 N N . LEU A 1 89 ? 3.764 2.088 10.039 1.00 95.62 89 LEU A N 1
ATOM 714 C CA . LEU A 1 89 ? 2.849 3.077 9.461 1.00 95.62 89 LEU A CA 1
ATOM 715 C C . LEU A 1 89 ? 3.606 4.111 8.620 1.00 95.62 89 LEU A C 1
ATOM 717 O O . LEU A 1 89 ? 4.428 4.864 9.146 1.00 95.62 89 LEU A O 1
ATOM 721 N N . ILE A 1 90 ? 3.254 4.196 7.339 1.00 94.88 90 ILE A N 1
ATOM 722 C CA . ILE A 1 90 ? 3.806 5.176 6.403 1.00 94.88 90 ILE A CA 1
ATOM 723 C C . ILE A 1 90 ? 3.207 6.550 6.723 1.00 94.88 90 ILE A C 1
ATOM 725 O O . ILE A 1 90 ? 1.988 6.703 6.736 1.00 94.88 90 ILE A O 1
ATOM 729 N N . GLN A 1 91 ? 4.064 7.530 7.022 1.00 91.12 91 GLN A N 1
ATOM 730 C CA . GLN A 1 91 ? 3.642 8.895 7.370 1.00 91.12 91 GLN A CA 1
ATOM 731 C C . GLN A 1 91 ? 3.522 9.795 6.136 1.00 91.12 91 GLN A C 1
ATOM 733 O O . GLN A 1 91 ? 2.519 10.481 5.982 1.00 91.12 91 GLN A O 1
ATOM 738 N N . ASP A 1 92 ? 4.532 9.758 5.262 1.00 90.19 92 ASP A N 1
ATOM 739 C CA . ASP A 1 92 ? 4.631 10.621 4.085 1.00 90.19 92 ASP A CA 1
ATOM 740 C C . ASP A 1 92 ? 4.388 9.781 2.826 1.00 90.19 92 ASP A C 1
ATOM 742 O O . ASP A 1 92 ? 5.278 9.068 2.359 1.00 90.19 92 ASP A O 1
ATOM 746 N N . THR A 1 93 ? 3.163 9.827 2.304 1.00 91.88 93 THR A N 1
ATOM 747 C CA . THR A 1 93 ? 2.722 9.004 1.166 1.00 91.88 93 THR A CA 1
ATOM 748 C C . THR A 1 93 ? 2.800 9.725 -0.180 1.00 91.88 93 THR A C 1
ATOM 750 O O . THR A 1 93 ? 2.755 9.070 -1.214 1.00 91.88 93 THR A O 1
ATOM 753 N N . GLU A 1 94 ? 2.996 11.045 -0.171 1.00 87.31 94 GLU A N 1
ATOM 754 C CA . GLU A 1 94 ? 2.997 11.921 -1.355 1.00 87.31 94 GLU A CA 1
ATOM 755 C C . GLU A 1 94 ? 4.260 11.797 -2.235 1.00 87.31 94 GLU A C 1
ATOM 757 O O . GLU A 1 94 ? 4.350 12.425 -3.286 1.00 87.31 94 GLU A O 1
ATOM 762 N N . ASN A 1 95 ? 5.271 11.029 -1.818 1.00 86.31 95 ASN A N 1
ATOM 763 C CA . ASN A 1 95 ? 6.516 10.856 -2.573 1.00 86.31 95 ASN A CA 1
ATOM 764 C C . ASN A 1 95 ? 7.114 9.454 -2.394 1.00 86.31 95 ASN A C 1
ATOM 766 O O . ASN A 1 95 ? 6.738 8.710 -1.493 1.00 86.31 95 ASN A O 1
ATOM 770 N N . SER A 1 96 ? 8.103 9.107 -3.218 1.00 85.56 96 SER A N 1
ATOM 771 C CA . SER A 1 96 ? 8.731 7.780 -3.246 1.00 85.56 96 SER A CA 1
ATOM 772 C C . SER A 1 96 ? 9.635 7.454 -2.048 1.00 85.56 96 SER A C 1
ATOM 774 O O . SER A 1 96 ? 10.132 6.331 -1.951 1.00 85.56 96 SER A O 1
ATOM 776 N N . LYS A 1 97 ? 9.847 8.367 -1.090 1.00 88.12 97 LYS A N 1
ATOM 777 C CA . LYS A 1 97 ? 10.753 8.132 0.049 1.00 88.12 97 LYS A CA 1
ATOM 778 C C . LYS A 1 97 ? 10.335 6.935 0.900 1.00 88.12 97 LYS A C 1
ATOM 780 O O . LYS A 1 97 ? 11.195 6.197 1.375 1.00 88.12 97 LYS A O 1
ATOM 785 N N . TRP A 1 98 ? 9.033 6.701 1.062 1.00 90.38 98 TRP A N 1
ATOM 786 C CA . TRP A 1 98 ? 8.551 5.541 1.812 1.00 90.38 98 TRP A CA 1
ATOM 787 C C . TRP A 1 98 ? 8.959 4.211 1.155 1.00 90.38 98 TRP A C 1
ATOM 789 O O . TRP A 1 98 ? 9.166 3.227 1.863 1.00 90.38 98 TRP A O 1
ATOM 799 N N . ILE A 1 99 ? 9.133 4.182 -0.173 1.00 88.31 99 ILE A N 1
ATOM 800 C CA . ILE A 1 99 ? 9.638 3.018 -0.916 1.00 88.31 99 ILE A CA 1
ATOM 801 C C . ILE A 1 99 ? 11.123 2.806 -0.598 1.00 88.31 99 ILE A C 1
ATOM 803 O O . ILE A 1 99 ? 11.546 1.684 -0.320 1.00 88.31 99 ILE A O 1
ATOM 807 N N . GLU A 1 100 ? 11.924 3.875 -0.571 1.00 86.94 100 GLU A N 1
ATOM 808 C CA . GLU A 1 100 ? 13.333 3.774 -0.171 1.00 86.94 100 GLU A CA 1
ATOM 809 C C . GLU A 1 100 ? 13.498 3.268 1.263 1.00 86.94 100 GLU A C 1
ATOM 811 O O . GLU A 1 100 ? 14.389 2.464 1.546 1.00 86.94 100 GLU A O 1
ATOM 816 N N . ASP A 1 101 ? 12.666 3.757 2.180 1.00 88.31 101 ASP A N 1
ATOM 817 C CA . ASP A 1 101 ? 12.707 3.351 3.581 1.00 88.31 101 ASP A CA 1
ATOM 818 C C . ASP A 1 101 ? 12.268 1.886 3.727 1.00 88.31 101 ASP A C 1
ATOM 820 O O . ASP A 1 101 ? 12.951 1.108 4.399 1.00 88.31 101 ASP A O 1
ATOM 824 N N . TRP A 1 102 ? 11.239 1.462 2.980 1.00 87.81 102 TRP A N 1
ATOM 825 C CA . TRP A 1 102 ? 10.839 0.057 2.872 1.00 87.81 102 TRP A CA 1
ATOM 826 C C . TRP A 1 102 ? 11.996 -0.842 2.416 1.00 87.81 102 TRP A C 1
ATOM 828 O O . TRP A 1 102 ? 12.227 -1.893 3.024 1.00 87.81 102 TRP A O 1
ATOM 838 N N . PHE A 1 103 ? 12.767 -0.414 1.407 1.00 84.88 103 PHE A N 1
ATOM 839 C CA . PHE A 1 103 ? 13.957 -1.136 0.949 1.00 84.88 103 PHE A CA 1
ATOM 840 C C . PHE A 1 103 ? 15.042 -1.230 2.006 1.00 84.88 103 PHE A C 1
ATOM 842 O O . PHE A 1 103 ? 15.603 -2.306 2.202 1.00 84.88 103 PHE A O 1
ATOM 849 N N . LYS A 1 104 ? 15.365 -0.125 2.682 1.00 85.31 104 LYS A N 1
ATOM 850 C CA . LYS A 1 104 ? 16.433 -0.094 3.695 1.00 85.31 104 LYS A CA 1
ATOM 851 C C . LYS A 1 104 ? 16.125 -1.039 4.853 1.0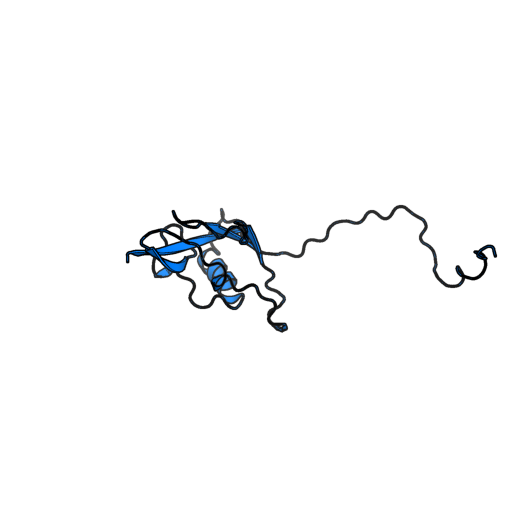0 85.31 104 LYS A C 1
ATOM 853 O O . LYS A 1 104 ? 17.024 -1.736 5.320 1.00 85.31 104 LYS A O 1
ATOM 858 N N . GLU A 1 105 ? 14.864 -1.110 5.274 1.00 82.62 105 GLU A N 1
ATOM 859 C CA . GLU A 1 105 ? 14.406 -2.039 6.316 1.00 82.62 105 GLU A CA 1
ATOM 860 C C . GLU A 1 105 ? 14.544 -3.511 5.909 1.00 82.62 105 GLU A C 1
ATOM 862 O O . GLU A 1 105 ? 14.782 -4.369 6.759 1.00 82.62 105 GLU A O 1
ATOM 867 N N . ARG A 1 106 ? 14.404 -3.805 4.612 1.00 82.25 106 ARG A N 1
ATOM 868 C CA . ARG A 1 106 ? 14.359 -5.167 4.054 1.00 82.25 106 ARG A CA 1
ATOM 869 C C . ARG A 1 106 ? 15.597 -5.536 3.240 1.00 82.25 106 ARG A C 1
ATOM 871 O O . ARG A 1 106 ? 15.640 -6.594 2.629 1.00 82.25 106 ARG A O 1
ATOM 878 N N . MET A 1 107 ? 16.640 -4.708 3.278 1.00 77.88 107 MET A N 1
ATOM 879 C CA . MET A 1 107 ? 17.847 -4.861 2.457 1.00 77.88 107 MET A CA 1
ATOM 880 C C . MET A 1 107 ? 18.564 -6.205 2.668 1.00 77.88 107 MET A C 1
ATOM 882 O O . MET A 1 107 ? 19.264 -6.679 1.776 1.00 77.88 107 MET A O 1
ATOM 886 N N . TYR A 1 108 ? 18.405 -6.809 3.847 1.00 78.44 108 TYR A N 1
ATOM 887 C CA . TYR A 1 108 ? 19.019 -8.090 4.206 1.00 78.44 108 TYR A CA 1
ATOM 888 C C . TYR A 1 108 ? 18.081 -9.291 4.054 1.00 78.44 108 TYR A C 1
ATOM 890 O O . TYR A 1 108 ? 18.498 -10.415 4.331 1.00 78.44 108 TYR A O 1
ATOM 898 N N . ASP A 1 109 ? 16.832 -9.069 3.651 1.00 79.31 109 ASP A N 1
ATOM 899 C CA . ASP A 1 109 ? 15.886 -10.145 3.398 1.00 79.31 109 ASP A CA 1
ATOM 900 C C . ASP A 1 109 ? 16.196 -10.766 2.031 1.00 79.31 109 ASP A C 1
ATOM 902 O O . ASP A 1 109 ? 16.114 -10.110 0.994 1.00 79.31 109 ASP A O 1
ATOM 906 N N . THR A 1 110 ? 16.628 -12.024 2.024 1.00 73.75 110 THR A N 1
ATOM 907 C CA . THR A 1 110 ? 16.981 -12.731 0.785 1.00 73.75 110 THR A CA 1
ATOM 908 C C . THR A 1 110 ? 15.765 -13.275 0.044 1.00 73.75 110 THR A C 1
ATOM 910 O O . THR A 1 110 ? 15.894 -13.620 -1.129 1.00 73.75 110 THR A O 1
ATOM 913 N N . ASP A 1 111 ? 14.610 -13.348 0.709 1.00 74.69 111 ASP A N 1
ATOM 914 C CA . ASP A 1 111 ? 13.378 -13.914 0.158 1.00 74.69 111 ASP A CA 1
ATOM 915 C C . ASP A 1 111 ? 12.425 -12.828 -0.363 1.00 74.69 111 ASP A C 1
ATOM 917 O O . ASP A 1 111 ? 11.356 -13.134 -0.898 1.00 74.69 111 ASP A O 1
ATOM 921 N N . ILE A 1 112 ? 12.809 -11.552 -0.247 1.00 72.94 112 ILE A N 1
ATOM 922 C CA . ILE A 1 112 ? 11.960 -10.448 -0.664 1.00 72.94 112 ILE A CA 1
ATOM 923 C C . ILE A 1 112 ? 12.049 -10.168 -2.162 1.00 72.94 112 ILE A C 1
ATOM 925 O O . ILE A 1 112 ? 13.122 -9.958 -2.734 1.00 72.94 112 ILE A O 1
ATOM 929 N N . ASN A 1 113 ? 10.886 -10.080 -2.806 1.00 78.62 113 ASN A N 1
ATOM 930 C CA . ASN A 1 113 ? 10.806 -9.481 -4.125 1.00 78.62 113 ASN A CA 1
ATOM 931 C C . ASN A 1 113 ? 10.836 -7.962 -3.971 1.00 78.62 113 ASN A C 1
ATOM 933 O O . ASN A 1 113 ? 9.836 -7.333 -3.640 1.00 78.62 113 ASN A O 1
ATOM 937 N N . LYS A 1 114 ? 12.000 -7.373 -4.240 1.00 74.75 114 LYS A N 1
ATOM 938 C CA . LYS A 1 114 ? 12.197 -5.927 -4.147 1.00 74.75 114 LYS A CA 1
ATOM 939 C C . LYS A 1 114 ? 11.224 -5.133 -5.046 1.00 74.75 114 LYS A C 1
ATOM 941 O O . LYS A 1 114 ? 10.969 -3.977 -4.774 1.00 74.75 114 LYS A O 1
ATOM 946 N N . TYR A 1 115 ? 10.649 -5.730 -6.085 1.00 79.88 115 TYR A N 1
ATOM 947 C CA . TYR A 1 115 ? 9.699 -5.046 -6.967 1.00 79.88 115 TYR A CA 1
ATOM 948 C C . TYR A 1 115 ? 8.229 -5.253 -6.577 1.00 79.88 115 TYR A C 1
ATOM 950 O O . TYR A 1 115 ? 7.359 -4.683 -7.224 1.00 79.88 115 TYR A O 1
ATOM 958 N N . ASP A 1 116 ? 7.941 -6.054 -5.547 1.00 86.12 116 ASP A N 1
ATOM 959 C CA . ASP A 1 116 ? 6.580 -6.355 -5.093 1.00 86.12 116 ASP A CA 1
ATOM 960 C C . ASP A 1 116 ? 6.410 -5.970 -3.618 1.00 86.12 116 ASP A C 1
ATOM 962 O O . ASP A 1 116 ? 6.826 -6.670 -2.690 1.00 86.12 116 ASP A O 1
ATOM 966 N N . ILE A 1 117 ? 5.810 -4.804 -3.415 1.00 90.25 117 ILE A N 1
ATOM 967 C CA . ILE A 1 117 ? 5.593 -4.177 -2.121 1.00 90.25 117 ILE A CA 1
ATOM 968 C C . ILE A 1 117 ? 4.185 -4.519 -1.642 1.00 90.25 117 ILE A C 1
ATOM 970 O O . ILE A 1 117 ? 3.182 -4.243 -2.298 1.00 90.25 117 ILE A O 1
ATOM 974 N N . GLN A 1 118 ? 4.103 -5.052 -0.430 1.00 92.25 118 GLN A N 1
ATOM 975 C CA . GLN A 1 118 ? 2.841 -5.378 0.221 1.00 92.25 118 GLN A CA 1
ATOM 976 C C . GLN A 1 118 ? 2.515 -4.325 1.283 1.00 92.25 118 GLN A C 1
ATOM 978 O O . GLN A 1 118 ? 3.280 -4.135 2.234 1.00 92.25 118 GLN A O 1
ATOM 983 N N . LEU A 1 119 ? 1.376 -3.650 1.126 1.00 95.12 119 LEU A N 1
ATOM 984 C CA . LEU A 1 119 ? 0.856 -2.679 2.086 1.00 95.12 119 LEU A CA 1
ATOM 985 C C . LEU A 1 119 ? -0.376 -3.221 2.795 1.00 95.12 119 LEU A C 1
ATOM 987 O O . LEU A 1 119 ? -1.145 -3.992 2.228 1.00 95.12 119 LEU A O 1
ATOM 991 N N . TYR A 1 120 ? -0.569 -2.795 4.038 1.00 96.50 120 TYR A N 1
ATOM 992 C CA . TYR A 1 120 ? -1.564 -3.345 4.949 1.00 96.50 120 TYR A CA 1
ATOM 993 C C . TYR A 1 120 ? -2.332 -2.229 5.648 1.00 96.50 120 TYR A C 1
ATOM 995 O O . TYR A 1 120 ? -1.739 -1.377 6.305 1.00 96.50 120 TYR A O 1
ATOM 1003 N N . ALA A 1 121 ? -3.658 -2.222 5.527 1.00 96.75 121 ALA A N 1
ATOM 1004 C CA . ALA A 1 121 ? -4.475 -1.169 6.115 1.00 96.75 121 ALA A CA 1
ATOM 1005 C C . ALA A 1 121 ? -4.444 -1.221 7.651 1.00 96.75 121 ALA A C 1
ATOM 1007 O O . ALA A 1 121 ? -4.688 -2.269 8.269 1.00 96.75 121 ALA A O 1
ATOM 1008 N N . LYS A 1 122 ? -4.196 -0.065 8.267 1.00 96.81 122 LYS A N 1
ATOM 1009 C CA . LYS A 1 122 ? -4.315 0.153 9.706 1.00 96.81 122 LYS A CA 1
ATOM 1010 C C . LYS A 1 122 ? -5.692 0.709 10.040 1.00 96.81 122 LYS A C 1
ATOM 1012 O O . LYS A 1 122 ? -6.181 1.642 9.402 1.00 96.81 122 LYS A O 1
ATOM 1017 N N . TRP A 1 123 ? -6.302 0.145 11.075 1.00 97.00 123 TRP A N 1
ATOM 1018 C CA . TRP A 1 123 ? -7.666 0.463 11.480 1.00 97.00 123 TRP A CA 1
ATOM 1019 C C . TRP A 1 123 ? -7.733 0.850 12.952 1.00 97.00 123 TRP A C 1
ATOM 1021 O O . TRP A 1 123 ? -7.205 0.141 13.811 1.00 97.00 123 TRP A O 1
ATOM 1031 N N . LYS A 1 124 ? -8.496 1.900 13.251 1.00 95.75 124 LYS A N 1
ATOM 1032 C CA . LYS A 1 124 ? -8.888 2.276 14.610 1.00 95.75 124 LYS A CA 1
ATOM 1033 C C . LYS A 1 124 ? -10.375 2.047 14.801 1.00 95.75 124 LYS A C 1
ATOM 1035 O O . LYS A 1 124 ? -11.177 2.520 14.006 1.00 95.75 124 LYS A O 1
ATOM 1040 N N . LYS A 1 125 ? -10.741 1.312 15.851 1.00 94.44 125 LYS A N 1
ATOM 1041 C CA . LYS A 1 125 ? -12.147 1.086 16.197 1.00 94.44 125 LYS A CA 1
ATOM 1042 C C . LYS A 1 125 ? -12.803 2.409 16.602 1.00 94.44 125 LYS A C 1
ATOM 1044 O O . LYS A 1 125 ? -12.198 3.161 17.372 1.00 94.44 125 LYS A O 1
ATOM 1049 N N . GLU A 1 126 ? -13.995 2.662 16.073 1.00 88.19 126 GLU A N 1
ATOM 1050 C CA . GLU A 1 126 ? -14.837 3.808 16.449 1.00 88.19 126 GLU A CA 1
ATOM 1051 C C . GLU A 1 126 ? -15.597 3.581 17.765 1.00 88.19 126 GLU A C 1
ATOM 1053 O O . GLU A 1 126 ? -15.878 2.406 18.118 1.00 88.19 126 GLU A O 1
#

Sequence (126 aa):
MAFDWEHNLGHHKTYIGDQTLYAYFEDGFTVTFNSNGGRLKAEDPDVREIDTTDYEDNLFFDIGECIPVREGYKFEGWCTSPSADANSLIQDTENSKWIEDWFKERMYDTDINKYDIQLYAKWKKE

pLDDT: mean 78.99, std 18.32, range [31.55, 97.25]

Foldseek 3Di:
DDDDPPPPPPDDPDPPDDDDDDDDDDLWAKEAEAALQFAWDPPDDRIDTFDQPCPVVLPGDQPQVRATDDPQKDWPAKFQDQVLDPVRGDDDRSHCVNLVVSCVVCVPPPPDDSRYGYIYIDIDGD

Secondary structure (DSSP, 8-state):
-----SSS-SS-----S---PPP----PEEEEEE-TTSB--TTS-SEEEE-SSTTTTT----GGG---BBTTEEEEEEESSTT--STTB-S--SSTHHHHHHHHHHTT-SS--TTEEEEEEEEEE-